Protein AF-A0A8E2BAW6-F1 (afdb_monomer_lite)

Secondary structure (DSSP, 8-state):
----EEEEEEEEEEEEETTEEEEEEEEEEE-TTS-B-SS--EEEEEEEEEETTEEEEEEEEEEEPPTT---

Sequence (71 aa):
MGDSQVRYAITNLLAIADNVLVINVLQTPTDHDGNPVEGARSFTIYIAAPMSDGWKIVAGQNGFLPDGVES

Radius of gyration: 14.55 Å; chains: 1; bounding box: 34×24×36 Å

Foldseek 3Di:
DADKDKDKDFPDWDDPDVQKIKTKIKIFIDHPVRHGDDDWIKMKIFIWGADPVGIDRPDMDIGTDPPPDDD

Organism: NCBI:txid376165

Structure (mmCIF, N/CA/C/O backbone):
data_AF-A0A8E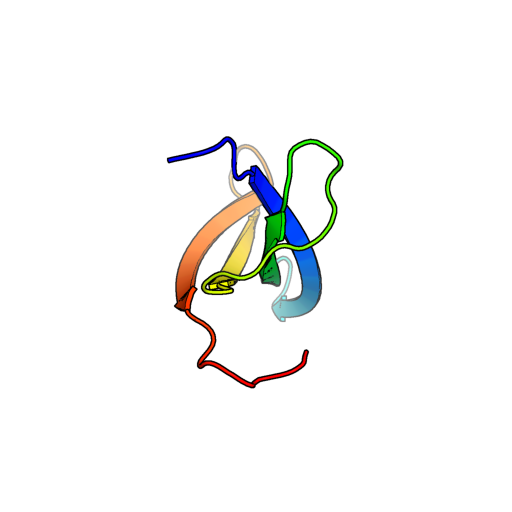2BAW6-F1
#
_entry.id   AF-A0A8E2BAW6-F1
#
loop_
_atom_site.group_PDB
_atom_site.id
_atom_site.type_symbol
_atom_site.label_atom_id
_atom_site.label_alt_id
_atom_site.label_comp_id
_atom_site.label_asym_id
_atom_site.label_entity_id
_atom_site.label_seq_id
_atom_site.pdbx_PDB_ins_code
_atom_site.Cartn_x
_atom_site.Cartn_y
_atom_site.Cartn_z
_atom_site.occupancy
_atom_site.B_iso_or_equiv
_atom_site.auth_seq_id
_atom_site.auth_comp_id
_atom_site.auth_asym_id
_atom_site.auth_atom_id
_atom_site.pdbx_PDB_model_num
ATOM 1 N N . MET A 1 1 ? 22.789 9.343 -13.248 1.00 49.22 1 MET A N 1
ATOM 2 C CA 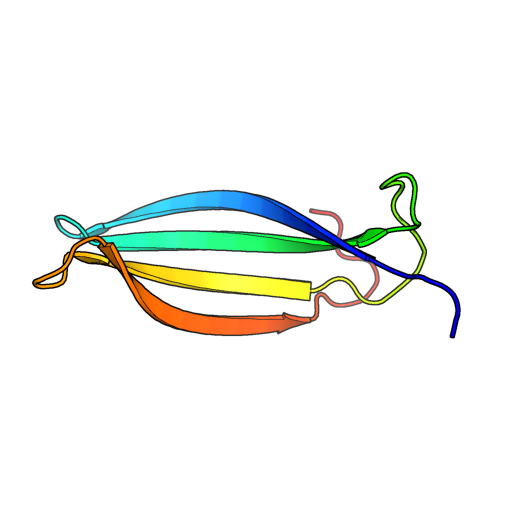. MET A 1 1 ? 21.560 8.885 -12.571 1.00 49.22 1 MET A CA 1
ATOM 3 C C . MET A 1 1 ? 20.446 9.751 -13.120 1.00 49.22 1 MET A C 1
ATOM 5 O O . MET A 1 1 ? 20.307 10.873 -12.663 1.00 49.22 1 MET A O 1
ATOM 9 N N . GLY A 1 2 ? 19.828 9.327 -14.225 1.00 54.19 2 GLY A N 1
ATOM 10 C CA . GLY A 1 2 ? 18.759 10.100 -14.866 1.00 54.19 2 GLY A CA 1
ATOM 11 C C . GLY A 1 2 ? 17.482 10.047 -14.032 1.00 54.19 2 GLY A C 1
ATOM 12 O O . GLY A 1 2 ? 17.327 9.114 -13.243 1.00 54.19 2 GLY A O 1
ATOM 13 N N . ASP A 1 3 ? 16.628 11.053 -14.199 1.00 64.56 3 ASP A N 1
ATOM 14 C CA . ASP A 1 3 ? 15.352 11.262 -13.506 1.00 64.56 3 ASP A CA 1
ATOM 15 C C . ASP A 1 3 ? 14.442 10.024 -13.568 1.00 64.56 3 ASP A C 1
ATOM 17 O O . ASP A 1 3 ? 13.581 9.903 -14.436 1.00 64.56 3 ASP A O 1
ATOM 21 N N . SER A 1 4 ? 14.640 9.081 -12.649 1.00 69.94 4 SER A N 1
ATOM 22 C CA . SER A 1 4 ? 13.725 7.960 -12.448 1.00 69.94 4 SER A CA 1
ATOM 23 C C . SER A 1 4 ? 12.800 8.301 -11.291 1.00 69.94 4 SER A C 1
ATOM 25 O O . SER A 1 4 ? 13.236 8.697 -10.208 1.00 69.94 4 SER A O 1
ATOM 27 N N . GLN A 1 5 ? 11.505 8.197 -11.554 1.00 88.50 5 GLN A N 1
ATOM 28 C CA . GLN A 1 5 ? 10.442 8.357 -10.573 1.00 88.50 5 GLN A CA 1
ATOM 29 C C . GLN A 1 5 ? 9.907 6.976 -10.179 1.00 88.50 5 GLN A C 1
ATOM 31 O O . GLN A 1 5 ? 10.310 5.953 -10.731 1.00 88.50 5 GLN A O 1
ATOM 36 N N . VAL A 1 6 ? 9.007 6.930 -9.196 1.00 91.12 6 VAL A N 1
ATOM 37 C CA . VAL A 1 6 ? 8.331 5.692 -8.795 1.00 91.12 6 VAL A CA 1
ATOM 38 C C . VAL A 1 6 ? 6.831 5.912 -8.853 1.00 91.12 6 VAL A C 1
ATOM 40 O O . VAL A 1 6 ? 6.297 6.806 -8.195 1.00 91.12 6 VAL A O 1
ATOM 43 N N . ARG A 1 7 ? 6.143 5.050 -9.599 1.00 93.31 7 ARG A N 1
ATOM 44 C CA . ARG A 1 7 ? 4.687 4.954 -9.579 1.00 93.31 7 ARG A CA 1
ATOM 45 C C . ARG A 1 7 ? 4.250 3.937 -8.532 1.00 93.31 7 ARG A C 1
ATOM 47 O O . ARG A 1 7 ? 4.731 2.805 -8.515 1.00 93.31 7 ARG A O 1
ATOM 54 N N . TYR A 1 8 ? 3.296 4.344 -7.702 1.00 94.62 8 TYR A N 1
ATOM 55 C CA . TYR A 1 8 ? 2.702 3.524 -6.650 1.00 94.62 8 TYR A CA 1
ATOM 56 C C . TYR A 1 8 ? 1.302 3.089 -7.078 1.00 94.62 8 TYR A C 1
ATOM 58 O O . TYR A 1 8 ? 0.495 3.918 -7.501 1.00 94.62 8 TYR A O 1
ATOM 66 N N . ALA A 1 9 ? 1.000 1.802 -6.956 1.00 95.12 9 ALA A N 1
ATOM 67 C CA . ALA A 1 9 ? -0.325 1.255 -7.221 1.00 95.12 9 ALA A CA 1
ATOM 68 C C . ALA A 1 9 ? -0.781 0.417 -6.029 1.00 95.12 9 ALA A C 1
ATOM 70 O O . ALA A 1 9 ? -0.073 -0.499 -5.621 1.00 95.12 9 ALA A O 1
ATOM 71 N N . ILE A 1 10 ? -1.965 0.705 -5.484 1.00 96.69 10 ILE A N 1
ATOM 72 C CA . ILE A 1 10 ? -2.600 -0.181 -4.505 1.00 96.69 10 ILE A CA 1
ATOM 73 C C . ILE A 1 10 ? -3.092 -1.410 -5.268 1.00 96.69 10 ILE A C 1
ATOM 75 O O . ILE A 1 10 ? -3.992 -1.301 -6.098 1.00 96.69 10 ILE A O 1
ATOM 79 N N . THR A 1 11 ? -2.484 -2.564 -5.012 1.00 96.75 11 THR A N 1
ATOM 80 C CA . THR A 1 11 ? -2.822 -3.822 -5.692 1.00 96.75 11 THR A CA 1
ATOM 81 C C . THR A 1 11 ? -3.823 -4.651 -4.906 1.00 96.75 11 THR A C 1
ATOM 83 O O . THR A 1 11 ? -4.565 -5.429 -5.497 1.00 96.75 11 THR A O 1
ATOM 86 N N . ASN A 1 12 ? -3.870 -4.485 -3.581 1.00 96.00 12 ASN A N 1
ATOM 87 C CA . ASN A 1 12 ? -4.847 -5.158 -2.735 1.00 96.00 12 ASN A CA 1
ATOM 88 C C . ASN A 1 12 ? -5.190 -4.335 -1.487 1.00 96.00 12 ASN A C 1
ATOM 90 O O . ASN A 1 12 ? -4.323 -3.673 -0.911 1.00 96.00 12 ASN A O 1
ATOM 94 N N . LEU A 1 13 ? -6.446 -4.444 -1.053 1.00 97.25 13 LEU A N 1
ATOM 95 C CA . LEU A 1 13 ? -6.964 -3.924 0.210 1.00 97.25 13 LEU A CA 1
ATOM 96 C C . LEU A 1 13 ? -7.736 -5.042 0.905 1.00 97.25 13 LEU A C 1
ATOM 98 O O . LEU A 1 13 ? -8.742 -5.517 0.383 1.00 97.25 13 LEU A O 1
ATOM 102 N N . LEU A 1 14 ? -7.280 -5.446 2.088 1.00 97.81 14 LEU A N 1
ATOM 103 C CA . LEU A 1 14 ? -7.889 -6.537 2.844 1.00 97.81 14 LEU A CA 1
ATOM 104 C C . LEU A 1 14 ? -8.209 -6.088 4.267 1.00 97.81 14 LEU A C 1
ATOM 106 O O . LEU A 1 14 ? -7.306 -5.761 5.033 1.00 97.81 14 LEU A O 1
ATOM 110 N N . ALA A 1 15 ? -9.485 -6.123 4.641 1.00 97.62 15 ALA A N 1
ATOM 111 C CA . ALA A 1 15 ? -9.883 -5.983 6.035 1.00 97.62 15 ALA A CA 1
ATOM 112 C C . ALA A 1 15 ? -9.560 -7.272 6.799 1.00 97.62 15 ALA A C 1
ATOM 114 O O . ALA A 1 15 ? -9.998 -8.351 6.403 1.00 97.62 15 ALA A O 1
ATOM 115 N N . ILE A 1 16 ? -8.784 -7.156 7.877 1.00 96.94 16 ILE A N 1
ATOM 116 C CA . ILE A 1 16 ? -8.350 -8.306 8.693 1.00 96.94 16 ILE A CA 1
ATOM 117 C C . ILE A 1 16 ? -8.953 -8.311 10.101 1.00 96.94 16 ILE A C 1
ATOM 119 O O . ILE A 1 16 ? -8.925 -9.338 10.772 1.00 96.94 16 ILE A O 1
ATOM 123 N N . ALA A 1 17 ? -9.502 -7.178 10.537 1.00 96.75 17 ALA A N 1
ATOM 124 C CA . ALA A 1 17 ? -10.277 -7.014 11.763 1.00 96.75 17 ALA A CA 1
ATOM 125 C C . ALA A 1 17 ? -11.122 -5.733 11.660 1.00 96.75 17 ALA A C 1
ATOM 127 O O . ALA A 1 17 ? -10.979 -4.963 10.702 1.00 96.75 17 ALA A O 1
ATOM 128 N N . ASP A 1 18 ? -11.964 -5.477 12.662 1.00 96.31 18 ASP A N 1
ATOM 129 C CA . ASP A 1 18 ? -12.732 -4.235 12.753 1.00 96.31 18 ASP A CA 1
ATOM 130 C C . ASP A 1 18 ? -11.796 -3.024 12.708 1.00 96.31 18 ASP A C 1
ATOM 132 O O . ASP A 1 18 ? -10.947 -2.826 13.577 1.00 96.31 18 ASP A O 1
ATOM 136 N N . ASN A 1 19 ? -11.967 -2.206 11.672 1.00 96.25 19 ASN A N 1
ATOM 137 C CA . ASN A 1 19 ? -11.146 -1.030 11.397 1.00 96.25 19 ASN A CA 1
ATOM 138 C C . ASN A 1 19 ? -9.637 -1.311 11.237 1.00 96.25 19 ASN A C 1
ATOM 140 O O . ASN A 1 19 ? -8.824 -0.430 11.502 1.00 96.25 19 ASN A O 1
ATOM 144 N N . VAL A 1 20 ? -9.240 -2.501 10.777 1.00 98.12 20 VAL A N 1
ATOM 145 C CA . VAL A 1 20 ? -7.837 -2.798 10.437 1.00 98.12 20 VAL A CA 1
ATOM 146 C C . VAL A 1 20 ? -7.735 -3.282 8.994 1.00 98.12 20 VAL A C 1
ATOM 148 O O . VAL A 1 20 ? -8.361 -4.275 8.615 1.00 98.12 20 VAL A O 1
ATOM 151 N N . LEU A 1 21 ? -6.915 -2.593 8.198 1.00 98.38 21 LEU A N 1
ATOM 152 C CA . LEU A 1 21 ? -6.694 -2.877 6.779 1.00 98.38 21 LEU A CA 1
ATOM 153 C C . LEU A 1 21 ? -5.239 -3.262 6.514 1.00 98.38 21 LEU A C 1
ATOM 155 O O . LEU A 1 21 ? -4.322 -2.570 6.950 1.00 98.38 21 LEU A O 1
ATOM 159 N N . VAL A 1 22 ? -5.033 -4.311 5.726 1.00 98.38 22 VAL A N 1
ATOM 160 C CA . VAL A 1 22 ? -3.775 -4.580 5.023 1.00 98.38 22 VAL A CA 1
ATOM 161 C C . VAL A 1 22 ? -3.851 -3.927 3.647 1.00 98.38 22 VAL A C 1
ATOM 163 O O . VAL A 1 22 ? -4.835 -4.107 2.926 1.00 98.38 22 VAL A O 1
ATOM 166 N N . ILE A 1 23 ? -2.815 -3.182 3.278 1.00 98.31 23 ILE A N 1
ATOM 167 C CA . ILE A 1 23 ? -2.705 -2.458 2.012 1.00 98.31 23 ILE A CA 1
ATOM 168 C C . ILE A 1 23 ? -1.435 -2.931 1.312 1.00 98.31 23 ILE A C 1
ATOM 170 O O . ILE A 1 23 ? -0.332 -2.669 1.793 1.00 98.31 23 ILE A O 1
ATOM 174 N N . ASN A 1 24 ? -1.587 -3.590 0.167 1.00 97.62 24 ASN A N 1
ATOM 175 C CA . ASN A 1 24 ? -0.453 -3.945 -0.679 1.00 97.62 24 ASN A CA 1
ATOM 176 C C . ASN A 1 24 ? -0.261 -2.863 -1.735 1.00 97.62 24 ASN A C 1
ATOM 178 O O . ASN A 1 24 ? -1.201 -2.502 -2.447 1.00 97.62 24 ASN A O 1
ATOM 182 N N . VAL A 1 25 ? 0.964 -2.363 -1.842 1.00 97.62 25 VAL A N 1
ATOM 183 C CA . VAL A 1 25 ? 1.359 -1.334 -2.798 1.00 97.62 25 VAL A CA 1
ATOM 184 C C . VAL A 1 25 ? 2.492 -1.869 -3.657 1.00 97.62 25 VAL A C 1
ATOM 186 O O . VAL A 1 25 ? 3.529 -2.272 -3.138 1.00 97.62 25 VAL A O 1
ATOM 189 N N . LEU A 1 26 ? 2.309 -1.848 -4.972 1.00 95.69 26 LEU A N 1
ATOM 190 C CA . LEU A 1 26 ? 3.365 -2.100 -5.943 1.00 95.69 26 LEU A CA 1
ATOM 191 C C . LEU A 1 26 ? 4.055 -0.786 -6.303 1.00 95.69 26 LEU A C 1
ATOM 193 O O . LEU A 1 26 ? 3.394 0.227 -6.540 1.00 95.69 26 LEU A O 1
ATOM 197 N N . GLN A 1 27 ? 5.379 -0.822 -6.370 1.00 94.69 27 GLN A N 1
ATOM 198 C CA . GLN A 1 27 ? 6.240 0.304 -6.702 1.00 94.69 27 GLN A CA 1
ATOM 199 C C . GLN A 1 27 ? 6.986 -0.033 -7.991 1.00 94.69 27 GLN A C 1
ATOM 201 O O . GLN A 1 27 ? 7.723 -1.018 -8.063 1.00 94.69 27 GLN A O 1
ATOM 206 N N . THR A 1 28 ? 6.754 0.756 -9.036 1.00 93.25 28 THR A N 1
ATOM 207 C CA . THR A 1 28 ? 7.371 0.552 -10.353 1.00 93.25 28 THR A CA 1
ATOM 208 C C . THR A 1 28 ? 8.208 1.775 -10.715 1.00 93.25 28 THR A C 1
ATOM 210 O O . THR A 1 28 ? 7.652 2.876 -10.711 1.00 93.25 28 THR A O 1
ATOM 213 N N . PRO A 1 29 ? 9.508 1.613 -11.020 1.00 91.81 29 PRO A N 1
ATOM 214 C CA . PRO A 1 29 ? 10.320 2.686 -11.579 1.00 91.81 29 PRO A CA 1
ATOM 215 C C . PRO A 1 29 ? 9.719 3.193 -12.892 1.00 91.81 29 PRO A C 1
ATOM 217 O O . PRO A 1 29 ? 9.323 2.395 -13.744 1.00 91.81 29 PRO A O 1
ATOM 220 N N . THR A 1 30 ? 9.653 4.508 -13.062 1.00 92.81 30 THR A N 1
ATOM 221 C CA . THR A 1 30 ? 9.154 5.149 -14.280 1.00 92.81 30 THR A CA 1
ATOM 222 C C . THR A 1 30 ? 10.079 6.262 -14.753 1.00 92.81 30 THR A C 1
ATOM 224 O O . THR A 1 30 ? 10.854 6.815 -13.969 1.00 92.81 30 THR A O 1
ATOM 227 N N . ASP A 1 31 ? 9.974 6.618 -16.029 1.00 91.31 31 ASP A N 1
ATOM 228 C CA . ASP A 1 31 ? 10.497 7.882 -16.544 1.00 91.31 31 ASP A CA 1
ATOM 229 C C . ASP A 1 31 ? 9.643 9.076 -16.064 1.00 91.31 31 ASP A C 1
ATOM 231 O O . ASP A 1 31 ? 8.689 8.922 -15.290 1.00 91.31 31 ASP A O 1
ATOM 235 N N . HIS A 1 32 ? 9.999 10.281 -16.516 1.00 88.62 32 HIS A N 1
ATOM 236 C CA . HIS A 1 32 ? 9.286 11.520 -16.191 1.00 88.62 32 HIS A CA 1
ATOM 237 C C . HIS A 1 32 ? 7.846 11.559 -16.743 1.00 88.62 32 HIS A C 1
ATOM 239 O O . HIS A 1 32 ? 6.996 12.263 -16.198 1.00 88.62 32 HIS A O 1
ATOM 245 N N . ASP A 1 33 ? 7.551 10.795 -17.795 1.00 89.56 33 ASP A N 1
ATOM 246 C CA . ASP A 1 33 ? 6.214 10.703 -18.390 1.00 89.56 33 ASP A CA 1
ATOM 247 C C . ASP A 1 33 ? 5.352 9.624 -17.705 1.00 89.56 33 ASP A C 1
ATOM 249 O O . ASP A 1 33 ? 4.169 9.458 -18.014 1.00 89.56 33 ASP A O 1
ATOM 253 N N . GLY A 1 34 ? 5.920 8.905 -16.730 1.00 88.38 34 GLY A N 1
ATOM 254 C CA . GLY A 1 34 ? 5.249 7.852 -15.978 1.00 88.38 34 GLY A CA 1
ATOM 255 C C . GLY A 1 34 ? 5.230 6.497 -16.690 1.00 88.38 34 GLY A C 1
ATOM 256 O O . GLY A 1 34 ? 4.510 5.595 -16.239 1.00 88.38 34 GLY A O 1
ATOM 257 N N . ASN A 1 35 ? 6.003 6.325 -17.768 1.00 90.00 35 ASN A N 1
ATOM 258 C CA . ASN A 1 35 ? 6.159 5.031 -18.426 1.00 90.00 35 ASN A CA 1
ATOM 259 C C . ASN A 1 35 ? 7.103 4.146 -17.602 1.00 90.00 35 ASN A C 1
ATOM 261 O O . ASN A 1 35 ? 8.140 4.634 -17.149 1.00 90.00 35 ASN A O 1
ATOM 265 N N . PRO A 1 36 ? 6.785 2.854 -17.402 1.00 88.69 36 PRO A N 1
ATOM 266 C CA . PRO A 1 36 ? 7.683 1.928 -16.723 1.00 88.69 36 PRO A CA 1
ATOM 267 C C . PRO A 1 36 ? 9.048 1.858 -17.407 1.00 88.69 36 PRO A C 1
ATOM 269 O O . PRO A 1 36 ? 9.128 1.735 -18.628 1.00 88.69 36 PRO A O 1
ATOM 272 N N . VAL A 1 37 ? 10.111 1.886 -16.609 1.00 90.44 37 VAL A N 1
ATOM 273 C CA . VAL A 1 37 ? 11.488 1.687 -17.078 1.00 90.44 37 VAL A CA 1
ATOM 274 C C . VAL A 1 37 ? 12.089 0.443 -16.439 1.00 90.44 37 VAL A C 1
ATOM 276 O O . VAL A 1 37 ? 11.598 -0.053 -15.423 1.00 90.44 37 VAL A O 1
ATOM 279 N N . GLU A 1 38 ? 13.162 -0.069 -17.039 1.00 84.81 38 GLU A N 1
ATOM 280 C CA . GLU A 1 38 ? 13.919 -1.175 -16.462 1.00 84.81 38 GLU A CA 1
ATOM 281 C C . GLU A 1 38 ? 14.516 -0.770 -15.105 1.00 84.81 38 GLU A C 1
ATOM 283 O O . GLU A 1 38 ? 15.103 0.305 -14.951 1.00 84.81 38 GLU A O 1
ATOM 288 N N . GLY A 1 39 ? 14.346 -1.632 -14.106 1.00 82.81 39 GLY A N 1
ATOM 289 C CA . GLY A 1 39 ? 14.827 -1.405 -12.752 1.00 82.81 39 GLY A CA 1
ATOM 290 C C . GLY A 1 39 ? 14.150 -2.327 -11.744 1.00 82.81 39 GLY A C 1
ATOM 291 O O . GLY A 1 39 ? 13.104 -2.916 -12.019 1.00 82.81 39 GLY A O 1
ATOM 292 N N . ALA A 1 40 ? 14.749 -2.436 -10.557 1.00 83.81 40 ALA A N 1
ATOM 293 C CA . ALA A 1 40 ? 14.200 -3.248 -9.480 1.00 83.81 40 ALA A CA 1
ATOM 294 C C . ALA A 1 40 ? 12.804 -2.740 -9.094 1.00 83.81 40 ALA A C 1
A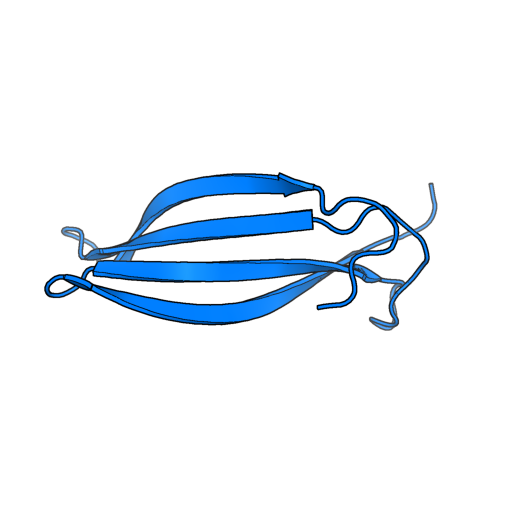TOM 296 O O . ALA A 1 40 ? 12.637 -1.592 -8.672 1.00 83.81 40 ALA A O 1
ATOM 297 N N . ARG A 1 41 ? 11.797 -3.608 -9.228 1.00 88.62 41 ARG A N 1
ATOM 298 C CA . ARG A 1 41 ? 10.462 -3.348 -8.687 1.00 88.62 41 ARG A CA 1
ATOM 299 C C . ARG A 1 41 ? 10.472 -3.661 -7.199 1.00 88.62 41 ARG A C 1
ATOM 301 O O . ARG A 1 41 ? 11.174 -4.557 -6.728 1.00 88.62 41 ARG A O 1
ATOM 308 N N . SER A 1 42 ? 9.657 -2.942 -6.454 1.00 93.50 42 SER A N 1
ATOM 309 C CA . SER A 1 42 ? 9.491 -3.171 -5.026 1.00 93.50 42 SER A CA 1
ATOM 310 C C . SER A 1 42 ? 8.020 -3.214 -4.666 1.00 93.50 42 SER A C 1
ATOM 312 O O . SER A 1 42 ? 7.136 -2.863 -5.450 1.00 93.50 42 SER A O 1
ATOM 314 N N . PHE A 1 43 ? 7.745 -3.706 -3.473 1.00 95.38 43 PHE A N 1
ATOM 315 C CA . PHE A 1 43 ? 6.418 -3.703 -2.904 1.00 95.38 43 PHE A CA 1
ATOM 316 C C . PHE A 1 43 ? 6.487 -3.205 -1.470 1.00 95.38 43 PHE A C 1
ATOM 318 O O . PHE A 1 43 ? 7.501 -3.338 -0.779 1.00 95.38 43 PHE A O 1
ATOM 325 N N . THR A 1 44 ? 5.364 -2.678 -1.012 1.00 96.75 44 THR A N 1
ATOM 326 C CA . THR A 1 44 ? 5.161 -2.347 0.386 1.00 96.75 44 THR A CA 1
ATOM 327 C C . THR A 1 44 ? 3.861 -2.958 0.864 1.00 96.75 44 THR A C 1
ATOM 329 O O . THR A 1 44 ? 2.840 -2.878 0.184 1.00 96.75 44 THR A O 1
ATOM 332 N N . ILE A 1 45 ? 3.901 -3.549 2.052 1.00 97.56 45 ILE A N 1
ATOM 333 C CA . ILE A 1 45 ? 2.712 -3.956 2.793 1.00 97.56 45 ILE A CA 1
ATOM 334 C C . ILE A 1 45 ? 2.555 -2.976 3.948 1.00 97.56 45 ILE A C 1
ATOM 336 O O . ILE A 1 45 ? 3.461 -2.848 4.774 1.00 97.56 45 ILE A O 1
ATOM 340 N N . TYR A 1 46 ? 1.419 -2.290 4.011 1.00 98.44 46 TYR A N 1
ATOM 341 C CA . TYR A 1 46 ? 1.045 -1.439 5.136 1.00 98.44 46 TYR A CA 1
ATOM 342 C C . TYR A 1 46 ? -0.101 -2.055 5.922 1.00 98.44 46 TYR A C 1
ATOM 344 O O . TYR A 1 46 ? -1.017 -2.639 5.348 1.00 98.44 46 TYR A O 1
ATOM 352 N N . ILE A 1 47 ? -0.079 -1.857 7.235 1.00 98.38 47 ILE A N 1
ATOM 353 C CA . ILE A 1 47 ? -1.233 -2.065 8.104 1.00 98.38 47 ILE A CA 1
ATOM 354 C C . ILE A 1 47 ? -1.757 -0.691 8.493 1.00 98.38 47 ILE A C 1
ATOM 356 O O . ILE A 1 47 ? -0.998 0.117 9.031 1.00 98.38 47 ILE A O 1
ATOM 360 N N . ALA A 1 48 ? -3.032 -0.423 8.228 1.00 98.38 48 ALA A N 1
ATOM 361 C CA . ALA A 1 48 ? -3.696 0.817 8.597 1.00 98.38 48 ALA A CA 1
ATOM 362 C C . ALA A 1 48 ? -4.789 0.574 9.641 1.00 98.38 48 ALA A C 1
ATOM 364 O O . ALA A 1 48 ? -5.557 -0.382 9.526 1.00 98.38 48 ALA A O 1
ATOM 365 N N . ALA A 1 49 ? -4.857 1.454 10.638 1.00 98.44 49 ALA A N 1
ATOM 366 C CA . ALA A 1 49 ? -5.856 1.428 11.704 1.00 98.44 49 ALA A CA 1
ATOM 367 C C . ALA A 1 49 ? -6.197 2.861 12.166 1.00 98.44 49 ALA A C 1
ATOM 369 O O . ALA A 1 49 ? -5.380 3.772 11.980 1.00 98.44 49 ALA A O 1
ATOM 370 N N . PRO A 1 50 ? -7.385 3.101 12.750 1.00 97.94 50 PRO A N 1
ATOM 371 C CA . PRO A 1 50 ? -7.740 4.394 13.315 1.00 97.94 50 PRO A CA 1
ATOM 372 C C . PRO A 1 50 ? -6.939 4.678 14.591 1.00 97.94 50 PRO A C 1
ATOM 374 O O . PRO A 1 50 ? -6.833 3.842 15.484 1.00 97.94 50 PRO A O 1
ATOM 377 N N . MET A 1 51 ? -6.428 5.899 14.683 1.00 96.12 51 MET A N 1
ATOM 378 C CA . MET A 1 51 ? -5.816 6.498 15.866 1.00 96.12 51 MET A CA 1
ATOM 379 C C . MET A 1 51 ? -6.660 7.705 16.310 1.00 96.12 51 MET A C 1
ATOM 381 O O . MET A 1 51 ? -7.665 8.042 15.677 1.00 96.12 51 MET A O 1
ATOM 385 N N . SER A 1 52 ? -6.271 8.373 17.400 1.00 96.69 52 SER A N 1
ATOM 386 C CA . SER A 1 52 ? -7.023 9.514 17.954 1.00 96.69 52 SER A CA 1
ATOM 387 C C . SER A 1 52 ? -7.180 10.692 16.983 1.00 96.69 52 SER A C 1
ATOM 389 O O . SER A 1 52 ? -8.127 11.462 17.112 1.00 96.69 52 SER A O 1
ATOM 391 N N . ASP A 1 53 ? -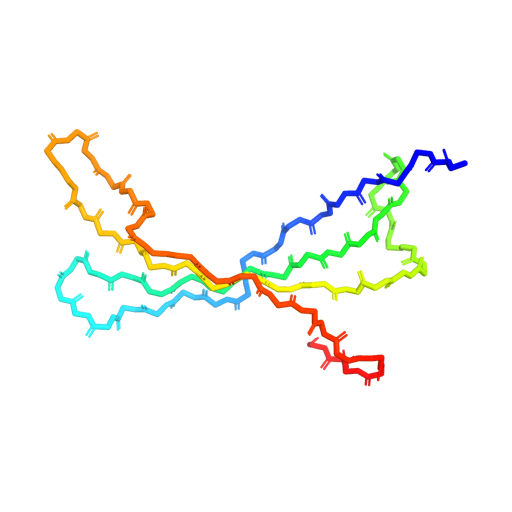6.287 10.821 16.003 1.00 96.62 53 ASP A N 1
ATOM 392 C CA . ASP A 1 53 ? -6.277 11.862 14.974 1.00 96.62 53 ASP A CA 1
ATOM 393 C C . ASP A 1 53 ? -6.560 11.313 13.560 1.00 96.62 53 ASP A C 1
ATOM 395 O O . ASP A 1 53 ? -6.221 11.943 12.556 1.00 96.62 53 ASP A O 1
ATOM 399 N N . GLY A 1 54 ? -7.194 10.137 13.471 1.00 96.94 54 GLY A N 1
ATOM 400 C CA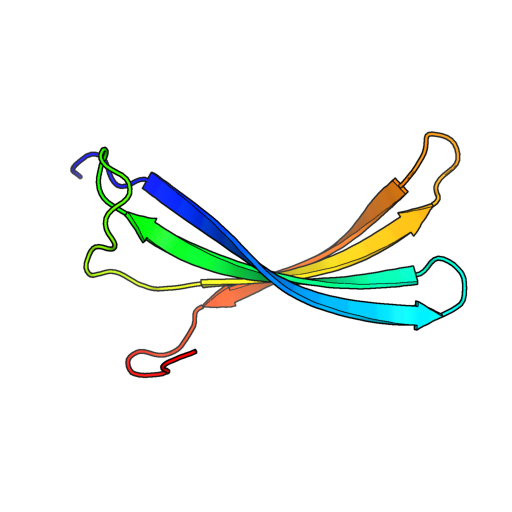 . GLY A 1 54 ? -7.626 9.516 12.218 1.00 96.94 54 GLY A CA 1
ATOM 401 C C . GLY A 1 54 ? -6.828 8.271 11.835 1.00 96.94 54 GLY A C 1
ATOM 402 O O . GLY A 1 54 ? -6.055 7.730 12.619 1.00 96.94 54 GLY A O 1
ATOM 403 N N . TRP A 1 55 ? -7.042 7.777 10.616 1.00 97.69 55 TRP A N 1
ATOM 404 C CA . TRP A 1 55 ? -6.369 6.577 10.118 1.00 97.69 55 TRP A CA 1
ATOM 405 C C . TRP A 1 55 ? -4.868 6.801 9.944 1.00 97.69 55 TRP A C 1
ATOM 407 O O . TRP A 1 55 ? -4.446 7.789 9.341 1.00 97.69 55 TRP A O 1
ATOM 417 N N . LYS A 1 56 ? -4.063 5.856 10.432 1.00 98.12 56 LYS A N 1
ATOM 418 C CA . LYS A 1 56 ? -2.603 5.861 10.298 1.00 98.12 56 LYS A CA 1
ATOM 419 C C . LYS A 1 56 ? -2.113 4.522 9.782 1.00 98.12 56 LYS A C 1
ATOM 421 O O . LYS A 1 56 ? -2.720 3.489 10.052 1.00 98.12 56 LYS A O 1
ATOM 426 N N . ILE A 1 57 ? -0.972 4.549 9.103 1.00 97.81 57 ILE A N 1
ATOM 427 C CA . ILE A 1 57 ? -0.155 3.356 8.887 1.00 97.81 57 ILE A CA 1
ATOM 428 C C . ILE A 1 57 ? 0.517 3.035 10.226 1.00 97.81 57 ILE A C 1
ATOM 430 O O . ILE A 1 57 ? 1.348 3.807 10.699 1.00 97.81 57 ILE A O 1
ATOM 434 N N . VAL A 1 58 ? 0.126 1.926 10.851 1.00 97.50 58 VAL A N 1
ATOM 435 C CA . VAL A 1 58 ? 0.626 1.492 12.168 1.00 97.50 58 VAL A CA 1
ATOM 436 C C . VAL A 1 58 ? 1.768 0.483 12.062 1.00 97.50 58 VAL A C 1
ATOM 438 O O . VAL A 1 58 ? 2.536 0.318 13.004 1.00 97.50 58 VAL A O 1
ATOM 441 N N . ALA A 1 59 ? 1.910 -0.164 10.905 1.00 97.81 59 ALA A N 1
ATOM 442 C CA . ALA A 1 59 ? 3.058 -0.993 10.561 1.00 97.81 59 ALA A CA 1
ATOM 443 C C . ALA A 1 59 ? 3.301 -0.947 9.050 1.00 97.81 59 ALA A C 1
ATOM 445 O O . ALA A 1 59 ? 2.367 -0.763 8.265 1.00 97.81 59 ALA A O 1
ATOM 446 N N . GLY A 1 60 ? 4.553 -1.130 8.640 1.00 97.06 60 GL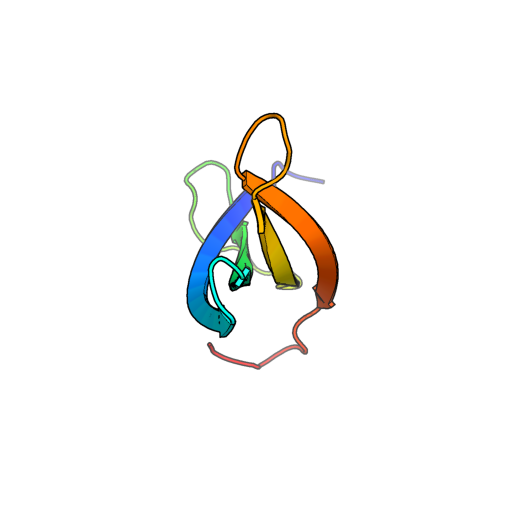Y A N 1
ATOM 447 C CA . GLY A 1 60 ? 4.932 -1.169 7.236 1.00 97.06 60 GLY A CA 1
ATOM 448 C C . GLY A 1 60 ? 6.150 -2.051 7.015 1.00 97.06 60 GLY A C 1
ATOM 449 O O . GLY A 1 60 ? 7.083 -2.032 7.816 1.00 97.06 60 GLY A O 1
ATOM 450 N N . GLN A 1 61 ? 6.144 -2.800 5.919 1.00 97.19 61 GLN A N 1
ATOM 451 C CA . GLN A 1 61 ? 7.292 -3.575 5.471 1.00 97.19 61 GLN A CA 1
ATOM 452 C C . GLN A 1 61 ? 7.494 -3.372 3.974 1.00 97.19 61 GLN A C 1
ATOM 454 O O . GLN A 1 61 ? 6.588 -3.615 3.178 1.00 97.19 61 GLN A O 1
ATOM 459 N N . ASN A 1 62 ? 8.702 -2.954 3.608 1.00 95.19 62 ASN A N 1
ATOM 460 C CA . ASN A 1 62 ? 9.135 -2.861 2.221 1.00 95.19 62 ASN A CA 1
ATOM 461 C C . ASN A 1 62 ? 9.864 -4.145 1.826 1.00 95.19 62 ASN A C 1
ATOM 463 O O . ASN A 1 62 ? 10.589 -4.730 2.634 1.00 95.19 62 ASN A O 1
ATOM 467 N N . GLY A 1 63 ? 9.705 -4.552 0.575 1.00 93.56 63 GLY A N 1
ATOM 468 C CA . GLY A 1 63 ? 10.454 -5.643 -0.026 1.00 93.56 63 GLY A CA 1
ATOM 469 C C . GLY A 1 63 ? 10.761 -5.350 -1.487 1.00 93.56 63 GLY A C 1
ATOM 470 O O . GLY A 1 63 ? 10.110 -4.523 -2.121 1.00 93.56 63 GLY A O 1
ATOM 471 N N . PHE A 1 64 ? 11.762 -6.036 -2.023 1.00 91.06 64 PHE A N 1
ATOM 472 C CA . PHE A 1 64 ? 12.032 -6.045 -3.456 1.00 91.06 64 PHE A CA 1
ATOM 473 C C . PHE A 1 64 ? 11.337 -7.242 -4.089 1.00 91.06 64 PHE A C 1
ATOM 475 O O . PHE A 1 64 ? 11.254 -8.310 -3.477 1.00 91.06 64 PHE A O 1
ATOM 482 N N . LEU A 1 65 ? 10.829 -7.059 -5.303 1.00 84.88 65 LEU A N 1
ATOM 483 C CA . LEU A 1 65 ? 10.391 -8.186 -6.108 1.00 84.88 65 LEU A CA 1
ATOM 484 C C . LEU A 1 65 ? 11.621 -8.817 -6.771 1.00 84.88 65 LEU A C 1
ATOM 486 O O . LEU A 1 65 ? 12.478 -8.079 -7.260 1.00 84.88 65 LEU A O 1
ATOM 490 N N . PRO A 1 66 ? 11.727 -10.155 -6.787 1.00 75.81 66 PRO A N 1
ATOM 491 C CA . PRO A 1 66 ? 12.727 -10.831 -7.597 1.00 75.81 66 PRO A CA 1
ATOM 492 C C . PRO A 1 66 ? 12.527 -10.504 -9.077 1.00 75.81 66 PRO A C 1
ATOM 494 O O . PRO A 1 66 ? 11.391 -10.342 -9.538 1.00 75.81 66 PRO A O 1
ATOM 497 N N . ASP A 1 67 ? 13.624 -10.469 -9.826 1.00 70.75 67 ASP A N 1
ATOM 498 C CA . ASP A 1 67 ? 13.576 -10.300 -11.275 1.00 70.75 67 ASP A CA 1
ATOM 499 C C . ASP A 1 67 ? 12.703 -11.397 -11.916 1.00 70.75 67 ASP A C 1
ATOM 501 O O . ASP A 1 67 ? 12.811 -12.578 -11.578 1.00 70.75 67 ASP A O 1
ATOM 505 N N . GLY A 1 68 ? 11.818 -11.005 -12.837 1.00 64.44 68 GLY A N 1
ATOM 506 C CA . GLY A 1 68 ? 10.956 -11.930 -13.586 1.00 64.44 68 GLY A CA 1
ATOM 507 C C . GLY A 1 68 ? 9.629 -12.321 -12.919 1.00 64.44 68 GLY A C 1
ATOM 508 O O . GLY A 1 68 ? 8.917 -13.162 -13.464 1.00 64.44 68 GLY A O 1
ATOM 509 N N . VAL A 1 69 ? 9.257 -11.727 -11.779 1.00 59.88 69 VAL A N 1
ATOM 510 C CA . VAL A 1 69 ? 7.903 -11.878 -11.215 1.00 59.88 69 VAL A CA 1
ATOM 511 C C . VAL A 1 69 ? 6.959 -10.858 -11.859 1.00 59.88 69 VAL A C 1
ATOM 513 O O . VAL A 1 69 ? 7.007 -9.666 -11.545 1.00 59.88 69 VAL A O 1
ATOM 516 N N . GLU A 1 70 ? 6.094 -11.323 -12.762 1.00 57.34 70 GLU A N 1
ATOM 517 C CA . GLU A 1 70 ? 4.956 -10.533 -13.242 1.00 57.34 70 GLU A CA 1
ATOM 518 C C . GLU A 1 70 ? 3.827 -10.536 -12.201 1.00 57.34 70 GLU A C 1
ATOM 520 O O . GLU A 1 70 ? 3.542 -11.553 -11.567 1.00 57.34 70 GLU A O 1
ATOM 525 N N . SER A 1 71 ? 3.232 -9.360 -11.998 1.00 55.75 71 SER A N 1
ATOM 526 C CA . SER A 1 71 ? 2.142 -9.082 -11.053 1.00 55.75 71 SER A CA 1
ATOM 527 C C . SER A 1 71 ? 0.802 -9.002 -11.760 1.00 55.75 71 SER A C 1
ATOM 529 O O . SER A 1 71 ? 0.781 -8.261 -12.771 1.00 55.75 71 SER A O 1
#

pLDDT: mean 89.94, std 12.24, range [49.22, 98.44]